Protein AF-A0A9E5BHM3-F1 (afdb_monomer)

Radius of gyration: 11.11 Å; Cα contacts (8 Å, |Δi|>4): 101; chains: 1; bounding box: 28×22×26 Å

Secondary structure (DSSP, 8-state):
--GGGHHHHHHHPPTT-EEEEEEEEHHHHHHHHHHHHHHHHHHHS-EEEEEEEETTEEEEEEEE-

Structure (mmCIF, N/CA/C/O backbone):
data_AF-A0A9E5BHM3-F1
#
_entry.id   AF-A0A9E5BHM3-F1
#
loop_
_atom_site.group_PDB
_atom_site.id
_atom_site.type_symbol
_atom_site.label_atom_id
_atom_site.label_alt_id
_atom_site.label_comp_id
_atom_site.label_asym_id
_atom_site.label_entity_id
_atom_site.label_seq_id
_atom_site.pdbx_PDB_ins_code
_atom_site.Cartn_x
_atom_site.Cartn_y
_atom_site.Cartn_z
_atom_site.occupancy
_atom_site.B_iso_or_equiv
_atom_site.auth_seq_id
_atom_site.auth_comp_id
_atom_site.auth_asym_id
_atom_site.auth_atom_id
_atom_site.pdbx_PDB_model_num
ATOM 1 N N . MET A 1 1 ? 2.308 2.467 -16.370 1.00 53.22 1 MET A N 1
ATOM 2 C CA . MET A 1 1 ? 0.939 2.924 -16.714 1.00 53.22 1 MET A CA 1
ATOM 3 C C . MET A 1 1 ? -0.055 2.337 -15.706 1.00 53.22 1 MET A C 1
ATOM 5 O O . MET A 1 1 ? -0.845 1.477 -16.046 1.00 53.22 1 MET A O 1
ATOM 9 N N . LEU A 1 2 ? 0.049 2.732 -14.434 1.00 59.88 2 LEU A N 1
ATOM 10 C CA . LEU A 1 2 ? -0.789 2.209 -13.334 1.00 59.88 2 LEU A CA 1
ATOM 11 C C . LEU A 1 2 ? -1.226 3.350 -12.399 1.00 59.88 2 LEU A C 1
ATOM 13 O O . LEU A 1 2 ? -2.341 3.354 -11.895 1.00 59.88 2 LEU A O 1
ATOM 17 N N . CYS A 1 3 ? -0.406 4.404 -12.306 1.00 65.88 3 CYS A N 1
ATOM 18 C CA . CYS A 1 3 ? -0.702 5.629 -11.563 1.00 65.88 3 CYS A CA 1
ATOM 19 C C . CYS A 1 3 ? -1.981 6.361 -12.010 1.00 65.88 3 CYS A C 1
ATOM 21 O O . CYS A 1 3 ? -2.569 7.073 -11.207 1.00 65.88 3 CYS A O 1
ATOM 23 N N . ILE A 1 4 ? -2.433 6.185 -13.260 1.00 78.06 4 ILE A N 1
ATOM 24 C CA . ILE A 1 4 ? -3.650 6.841 -13.775 1.00 78.06 4 ILE A CA 1
ATOM 25 C C . ILE A 1 4 ? -4.943 6.291 -13.156 1.00 78.06 4 ILE A C 1
ATOM 27 O O . ILE A 1 4 ? -5.945 6.992 -13.138 1.00 78.06 4 ILE A O 1
ATOM 31 N N . TYR A 1 5 ? -4.913 5.063 -12.629 1.00 79.81 5 TYR A N 1
ATOM 32 C CA . TYR A 1 5 ? -6.047 4.432 -11.946 1.00 79.81 5 TYR A CA 1
ATOM 33 C C . TYR A 1 5 ? -5.849 4.386 -10.429 1.00 79.81 5 TYR A C 1
ATOM 35 O O . TYR A 1 5 ? -6.593 3.698 -9.736 1.00 79.81 5 TYR A O 1
ATOM 43 N N . ALA A 1 6 ? -4.843 5.088 -9.898 1.00 81.44 6 ALA A N 1
ATOM 44 C CA . ALA A 1 6 ? -4.520 5.027 -8.478 1.00 81.44 6 ALA A CA 1
ATOM 45 C C . ALA A 1 6 ? -5.714 5.428 -7.604 1.00 81.44 6 ALA A C 1
ATOM 47 O O . ALA A 1 6 ? -5.995 4.741 -6.632 1.00 81.44 6 ALA A O 1
ATOM 48 N N . ASP A 1 7 ? -6.456 6.472 -7.976 1.00 84.00 7 ASP A N 1
ATOM 49 C CA . ASP A 1 7 ? -7.616 6.922 -7.201 1.00 84.00 7 ASP A CA 1
ATOM 50 C C . ASP A 1 7 ? -8.742 5.874 -7.167 1.00 84.00 7 ASP A C 1
ATOM 52 O O . ASP A 1 7 ? -9.223 5.535 -6.089 1.00 84.00 7 ASP A O 1
ATOM 56 N N . GLU A 1 8 ? -9.093 5.286 -8.314 1.00 86.19 8 GLU A N 1
ATOM 57 C CA . GLU A 1 8 ? -10.104 4.217 -8.410 1.00 86.19 8 GLU A CA 1
ATOM 58 C C . GLU A 1 8 ? -9.693 2.984 -7.589 1.00 86.19 8 GLU A C 1
ATOM 60 O O . GLU A 1 8 ? -10.490 2.420 -6.834 1.00 86.19 8 GLU A O 1
ATOM 65 N N . LEU A 1 9 ? -8.417 2.589 -7.683 1.00 85.31 9 LEU A N 1
ATOM 66 C CA . LEU A 1 9 ? -7.872 1.468 -6.921 1.00 85.31 9 LEU A CA 1
ATOM 67 C C . LEU A 1 9 ? -7.948 1.742 -5.418 1.00 85.31 9 LEU A C 1
ATOM 69 O O . LEU A 1 9 ? -8.440 0.898 -4.676 1.00 85.31 9 LEU A O 1
ATOM 73 N N . ILE A 1 10 ? -7.532 2.927 -4.974 1.00 87.00 10 ILE A N 1
ATOM 74 C CA . ILE A 1 10 ? -7.522 3.328 -3.561 1.00 87.00 10 ILE A CA 1
ATOM 75 C C . ILE A 1 10 ? -8.946 3.407 -2.991 1.00 87.00 10 ILE A C 1
ATOM 77 O O . ILE A 1 10 ? -9.182 2.973 -1.859 1.00 87.00 10 ILE A O 1
ATOM 81 N N . GLN A 1 11 ? -9.908 3.907 -3.769 1.00 86.56 11 GLN A N 1
ATOM 82 C CA . GLN A 1 11 ? -11.316 3.978 -3.367 1.00 86.56 11 GLN A CA 1
ATOM 83 C C . GLN A 1 11 ? -11.991 2.601 -3.316 1.00 86.56 11 GLN A C 1
ATOM 85 O O . GLN A 1 11 ? -12.904 2.397 -2.513 1.00 86.56 11 GLN A O 1
ATOM 90 N N . SER A 1 12 ? -11.522 1.637 -4.114 1.00 88.19 12 SER A N 1
ATOM 91 C CA . SER A 1 12 ? -12.054 0.268 -4.112 1.00 88.19 12 SER A CA 1
ATOM 92 C C . SER A 1 12 ? -11.699 -0.541 -2.851 1.00 88.19 12 SER A C 1
ATOM 94 O O . SER A 1 12 ? -12.353 -1.545 -2.552 1.00 88.19 12 SER A O 1
ATOM 96 N N . ILE A 1 13 ? -10.697 -0.108 -2.073 1.00 87.38 13 ILE A N 1
ATOM 97 C CA . ILE A 1 13 ? -10.230 -0.830 -0.883 1.00 87.38 13 ILE A CA 1
ATOM 98 C C . ILE A 1 13 ? -11.077 -0.472 0.332 1.00 87.38 13 ILE A C 1
ATOM 100 O O . ILE A 1 13 ? -11.114 0.673 0.780 1.00 87.38 13 ILE A O 1
ATOM 104 N N . LYS A 1 14 ? -11.720 -1.476 0.931 1.00 86.38 14 LYS A N 1
ATOM 105 C CA . LYS A 1 14 ? -12.473 -1.322 2.185 1.00 86.38 14 LYS A CA 1
ATOM 106 C C . LYS A 1 14 ? -11.538 -1.070 3.381 1.00 86.38 14 LYS A C 1
ATOM 108 O O . LYS A 1 14 ? -10.380 -1.480 3.330 1.00 86.38 14 LYS A O 1
ATOM 113 N N . PRO A 1 15 ? -12.012 -0.437 4.470 1.00 86.06 15 PRO A N 1
ATOM 114 C CA . PRO A 1 15 ? -11.260 -0.361 5.727 1.00 86.06 15 PRO A CA 1
ATOM 115 C C . PRO A 1 15 ? -10.796 -1.755 6.182 1.00 86.06 15 PRO A C 1
ATOM 117 O O . PRO A 1 15 ? -11.601 -2.686 6.177 1.00 86.06 15 PRO A O 1
ATOM 120 N N . GLY A 1 16 ? -9.514 -1.909 6.525 1.00 86.12 16 GLY A N 1
ATOM 121 C CA . GLY A 1 16 ? -8.891 -3.209 6.820 1.00 86.12 16 GLY A CA 1
ATOM 122 C C . GLY A 1 16 ? -8.441 -4.006 5.588 1.00 86.12 16 GLY A C 1
ATOM 123 O O . GLY A 1 16 ? -7.934 -5.117 5.726 1.00 86.12 16 GLY A O 1
ATOM 124 N N . GLY A 1 17 ? -8.641 -3.472 4.381 1.00 88.06 17 GLY A N 1
ATOM 125 C CA . GLY A 1 17 ? -8.170 -4.061 3.133 1.00 88.06 17 GLY A CA 1
ATOM 126 C C . GLY A 1 17 ? -6.713 -3.717 2.820 1.00 88.06 17 GLY A C 1
ATOM 127 O O . GLY A 1 17 ? -6.118 -2.807 3.400 1.00 88.06 17 GLY A O 1
ATOM 128 N N . VAL A 1 18 ? -6.153 -4.449 1.859 1.00 88.69 18 VAL A N 1
ATOM 129 C CA . VAL A 1 18 ? -4.756 -4.310 1.436 1.00 88.69 18 VAL A CA 1
ATOM 130 C C . VAL A 1 18 ? -4.703 -4.110 -0.071 1.00 88.69 18 VAL A C 1
ATOM 132 O O . VAL A 1 18 ? -5.310 -4.874 -0.823 1.00 88.69 18 VAL A O 1
ATOM 135 N N . LEU A 1 19 ? -3.967 -3.091 -0.507 1.00 89.69 19 LEU A N 1
ATOM 136 C CA . LEU A 1 19 ? -3.640 -2.852 -1.906 1.00 89.69 19 LEU A CA 1
ATOM 137 C C . LEU A 1 19 ? -2.233 -3.379 -2.175 1.00 89.69 19 LEU A C 1
ATOM 139 O O . LEU A 1 19 ? -1.264 -2.801 -1.695 1.00 89.69 19 LEU A O 1
ATOM 143 N N . VAL A 1 20 ? -2.119 -4.458 -2.946 1.00 88.38 20 VAL A N 1
ATOM 144 C CA . VAL A 1 20 ? -0.824 -5.026 -3.340 1.00 88.38 20 VAL A CA 1
ATOM 145 C C . VAL A 1 20 ? -0.561 -4.708 -4.806 1.00 88.38 20 VAL A C 1
ATOM 147 O O . VAL A 1 20 ? -1.332 -5.094 -5.684 1.00 88.38 20 VAL A O 1
ATOM 150 N N . LEU A 1 21 ? 0.538 -4.010 -5.064 1.00 87.56 21 LEU A N 1
ATOM 151 C CA . LEU A 1 21 ? 1.043 -3.686 -6.390 1.00 87.56 21 LEU A CA 1
ATOM 152 C C . LEU A 1 21 ? 2.288 -4.535 -6.641 1.00 87.56 21 LEU A 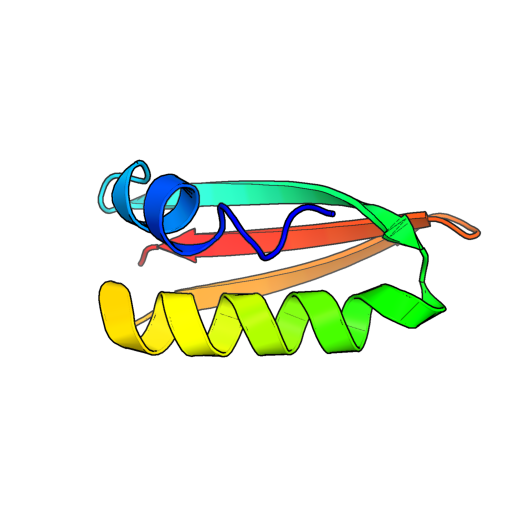C 1
ATOM 154 O O . LEU A 1 21 ? 3.310 -4.351 -5.990 1.00 87.56 21 LEU A O 1
ATOM 158 N N . SER A 1 22 ? 2.193 -5.475 -7.576 1.00 84.56 22 SER A N 1
ATOM 159 C CA . SER A 1 22 ? 3.292 -6.360 -7.974 1.00 84.56 22 SER A CA 1
ATOM 160 C C . SER A 1 22 ? 3.743 -6.050 -9.404 1.00 84.56 22 SER A C 1
ATOM 162 O O . SER A 1 22 ? 3.003 -5.433 -10.172 1.00 84.56 22 SER A O 1
ATOM 164 N N . GLY A 1 23 ? 4.952 -6.484 -9.767 1.00 83.69 23 GLY A N 1
ATOM 165 C CA . GLY A 1 23 ? 5.516 -6.287 -11.105 1.00 83.69 23 GLY A CA 1
ATOM 166 C C . GLY A 1 23 ? 6.131 -4.904 -11.311 1.00 83.69 23 GLY A C 1
ATOM 167 O O . GLY A 1 23 ? 6.173 -4.409 -12.436 1.00 83.69 23 GLY A O 1
ATOM 168 N N . ILE A 1 24 ? 6.587 -4.266 -10.232 1.00 85.38 24 ILE A N 1
ATOM 169 C CA . ILE A 1 24 ? 7.290 -2.986 -10.289 1.00 85.38 24 ILE A CA 1
ATOM 170 C C . ILE A 1 24 ? 8.782 -3.285 -10.482 1.00 85.38 24 ILE A C 1
ATOM 172 O O . ILE A 1 24 ? 9.300 -4.254 -9.935 1.00 85.38 24 ILE A O 1
ATOM 176 N N . LEU A 1 25 ? 9.494 -2.497 -11.288 1.00 85.31 25 LEU A N 1
ATOM 177 C CA . LEU A 1 25 ? 10.955 -2.589 -11.336 1.00 85.31 25 LEU A CA 1
ATOM 178 C C . LEU A 1 25 ? 11.531 -1.945 -10.074 1.00 85.31 25 LEU A C 1
ATOM 180 O O . LEU A 1 25 ? 11.070 -0.883 -9.665 1.00 85.31 25 LEU A O 1
ATOM 184 N N . ILE A 1 26 ? 12.585 -2.517 -9.488 1.00 84.94 26 ILE A N 1
ATOM 185 C CA . ILE A 1 26 ? 13.210 -1.982 -8.258 1.00 84.94 26 ILE A CA 1
ATOM 186 C C . ILE A 1 26 ? 13.499 -0.477 -8.332 1.00 84.94 26 ILE A C 1
ATOM 188 O O . ILE A 1 26 ? 13.194 0.264 -7.404 1.00 84.94 26 ILE A O 1
ATOM 192 N N . LYS A 1 27 ? 14.017 -0.011 -9.472 1.00 85.69 27 LYS A N 1
ATOM 193 C CA . LYS A 1 27 ? 14.322 1.407 -9.725 1.00 85.69 27 LYS A CA 1
ATOM 194 C C . LYS A 1 27 ? 13.094 2.329 -9.703 1.00 85.69 27 LYS A C 1
ATOM 196 O O . LYS A 1 27 ? 13.241 3.525 -9.498 1.00 85.69 27 LYS A O 1
ATOM 201 N N . GLU A 1 28 ? 11.901 1.787 -9.935 1.00 84.31 28 GLU A N 1
ATOM 202 C CA . GLU A 1 28 ? 10.624 2.510 -9.923 1.00 84.31 28 GLU A CA 1
ATOM 203 C C . GLU A 1 28 ? 9.854 2.304 -8.609 1.00 84.31 28 GLU A C 1
ATOM 205 O O . GLU A 1 28 ? 8.877 3.009 -8.356 1.00 84.31 28 GLU A O 1
ATOM 210 N N . GLN A 1 29 ? 10.292 1.371 -7.754 1.00 85.12 29 GLN A N 1
ATOM 211 C CA . GLN A 1 29 ? 9.608 1.019 -6.511 1.00 85.12 29 GLN A CA 1
ATOM 212 C C . GLN A 1 29 ? 9.423 2.224 -5.600 1.00 85.12 29 GLN A C 1
ATOM 214 O O . GLN A 1 29 ? 8.324 2.438 -5.103 1.00 85.12 29 GLN A O 1
ATOM 219 N N . GLU A 1 30 ? 10.482 3.003 -5.380 1.00 85.50 30 GLU A N 1
ATOM 220 C CA . GLU A 1 30 ? 10.444 4.158 -4.485 1.00 85.50 30 GLU A CA 1
ATOM 221 C C . GLU A 1 30 ? 9.417 5.185 -4.967 1.00 85.50 30 GLU A C 1
ATOM 223 O O . GLU A 1 30 ? 8.523 5.569 -4.217 1.00 85.50 30 GLU A O 1
ATOM 228 N N . THR A 1 31 ? 9.452 5.521 -6.258 1.00 87.19 31 THR A N 1
ATOM 229 C CA . THR A 1 31 ? 8.508 6.461 -6.869 1.00 87.19 31 THR A CA 1
ATOM 230 C C . THR A 1 31 ? 7.064 5.968 -6.788 1.00 87.19 31 THR A C 1
ATOM 232 O O . THR A 1 31 ? 6.169 6.744 -6.453 1.00 87.19 31 THR A O 1
ATOM 235 N N . VAL A 1 32 ? 6.812 4.684 -7.074 1.00 86.81 32 VAL A N 1
ATOM 236 C CA . VAL A 1 32 ? 5.461 4.104 -6.984 1.00 86.81 32 VAL A CA 1
ATOM 237 C C . VAL A 1 32 ? 4.991 4.070 -5.531 1.00 86.81 32 VAL A C 1
ATOM 239 O O . VAL A 1 32 ? 3.857 4.458 -5.246 1.00 86.81 32 VAL A O 1
ATOM 242 N N . ARG A 1 33 ? 5.864 3.664 -4.606 1.00 88.31 33 ARG A N 1
ATOM 243 C CA . ARG A 1 33 ? 5.587 3.615 -3.170 1.00 88.31 33 ARG A CA 1
ATOM 244 C C . ARG A 1 33 ? 5.207 4.989 -2.642 1.00 88.31 33 ARG A C 1
ATOM 246 O O . ARG A 1 33 ? 4.159 5.102 -2.018 1.00 88.31 33 ARG A O 1
ATOM 253 N N . ASP A 1 34 ? 5.997 6.022 -2.917 1.00 88.94 34 ASP A N 1
ATOM 254 C CA . ASP A 1 34 ? 5.722 7.374 -2.424 1.00 88.94 34 ASP A CA 1
ATOM 255 C C . ASP A 1 34 ? 4.463 7.975 -3.066 1.00 88.94 34 ASP A C 1
ATOM 257 O O . ASP A 1 34 ? 3.656 8.596 -2.370 1.00 88.94 34 ASP A O 1
ATOM 261 N N . PHE A 1 35 ? 4.227 7.725 -4.360 1.00 89.12 35 PHE A N 1
ATOM 262 C CA . PHE A 1 35 ? 3.015 8.180 -5.049 1.00 89.12 35 PHE A CA 1
ATOM 263 C C . PHE A 1 35 ? 1.740 7.563 -4.457 1.00 89.12 35 PHE A C 1
ATOM 265 O O . PHE A 1 35 ? 0.789 8.281 -4.132 1.00 89.12 35 PHE A O 1
ATOM 272 N N . PHE A 1 36 ? 1.714 6.238 -4.283 1.00 87.94 36 PHE A N 1
ATOM 273 C CA . PHE A 1 36 ? 0.564 5.554 -3.692 1.00 87.94 36 PHE A CA 1
ATOM 274 C C . PHE A 1 36 ? 0.437 5.846 -2.197 1.00 87.94 36 PHE A C 1
ATOM 276 O O . PHE A 1 36 ? -0.676 6.054 -1.727 1.00 87.94 36 PHE A O 1
ATOM 283 N N . ALA A 1 37 ? 1.539 5.946 -1.451 1.00 88.38 37 ALA A N 1
ATOM 284 C CA . ALA A 1 37 ? 1.500 6.290 -0.032 1.00 88.38 37 ALA A CA 1
ATOM 285 C C . ALA A 1 37 ? 0.909 7.686 0.201 1.00 88.38 37 ALA A C 1
ATOM 287 O O . ALA A 1 37 ? 0.076 7.847 1.093 1.00 88.38 37 ALA A O 1
ATOM 288 N N . ALA A 1 38 ? 1.281 8.679 -0.615 1.00 89.94 38 ALA A N 1
ATOM 289 C CA . ALA A 1 38 ? 0.721 10.026 -0.532 1.00 89.94 38 ALA A CA 1
ATOM 290 C C . ALA A 1 38 ? -0.795 10.028 -0.786 1.00 89.94 38 ALA A C 1
ATOM 292 O O . ALA A 1 38 ? -1.553 10.556 0.031 1.00 89.94 38 ALA A O 1
ATOM 293 N N . LYS A 1 39 ? -1.252 9.369 -1.860 1.00 89.06 39 LYS A N 1
ATOM 294 C CA . LYS A 1 39 ? -2.686 9.274 -2.182 1.00 89.06 39 LYS A CA 1
ATOM 295 C C . LYS A 1 39 ? -3.477 8.457 -1.160 1.00 89.06 39 LYS A C 1
ATOM 297 O O . LYS A 1 39 ? -4.565 8.865 -0.760 1.00 89.06 39 LYS A O 1
ATOM 302 N N . CYS A 1 40 ? -2.935 7.338 -0.682 1.00 88.06 40 CYS A N 1
ATOM 303 C CA . CYS A 1 40 ? -3.568 6.544 0.369 1.00 88.06 40 CYS A CA 1
ATOM 304 C C . CYS A 1 40 ? -3.650 7.319 1.683 1.00 88.06 40 CYS A C 1
ATOM 306 O O . CYS A 1 40 ? -4.655 7.225 2.377 1.00 88.06 40 CYS A O 1
ATOM 308 N N . LYS A 1 41 ? -2.638 8.120 2.029 1.00 88.25 41 LYS A N 1
ATOM 309 C CA . LYS A 1 41 ? -2.683 8.974 3.221 1.00 88.25 41 LYS A CA 1
ATOM 310 C C . LYS A 1 41 ? -3.757 10.056 3.105 1.00 88.25 41 LYS A C 1
ATOM 312 O O . LYS A 1 41 ? -4.436 10.329 4.088 1.00 88.25 41 LYS A O 1
ATOM 317 N N . GLU A 1 42 ? -3.946 10.630 1.920 1.00 88.62 42 GLU A N 1
ATOM 318 C CA . GLU A 1 42 ? -5.016 11.600 1.664 1.00 88.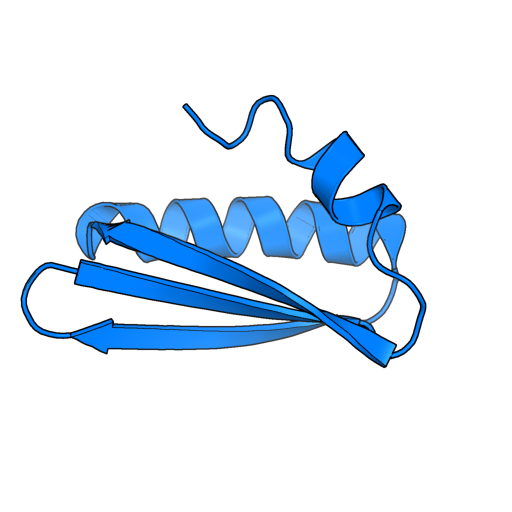62 42 GLU A CA 1
ATOM 319 C C . GLU A 1 42 ? -6.412 10.955 1.738 1.00 88.62 42 GLU A C 1
ATOM 321 O O . GLU A 1 42 ? -7.316 11.507 2.361 1.00 88.62 42 GLU A O 1
ATOM 326 N N . SER A 1 43 ? -6.581 9.759 1.164 1.00 87.25 43 SER A N 1
ATOM 327 C CA . SER A 1 43 ? -7.882 9.078 1.087 1.00 87.25 43 SER A CA 1
ATOM 328 C C . SER A 1 43 ? -8.267 8.309 2.360 1.00 87.25 43 SER A C 1
ATOM 330 O O . SER A 1 43 ? -9.433 8.287 2.756 1.00 87.25 43 SER A O 1
ATOM 332 N N . TRP A 1 44 ? -7.307 7.642 3.001 1.00 87.06 44 TRP A N 1
ATOM 333 C CA . TRP A 1 44 ? -7.533 6.748 4.143 1.00 87.06 44 TRP A CA 1
ATOM 334 C C . TRP A 1 44 ? -7.104 7.359 5.482 1.00 87.06 44 TRP A C 1
ATOM 336 O O . TRP A 1 44 ? -7.516 6.872 6.532 1.00 87.06 44 TRP A O 1
ATOM 346 N N . GLY A 1 45 ? -6.287 8.416 5.471 1.00 84.31 45 GLY A N 1
ATOM 347 C CA . GLY A 1 45 ? -5.731 9.051 6.667 1.00 84.31 45 GLY A CA 1
ATOM 348 C C . GLY A 1 45 ? -4.530 8.296 7.240 1.00 84.31 45 GLY A C 1
ATOM 349 O O . GLY A 1 45 ? -3.422 8.837 7.291 1.00 84.31 45 GLY A O 1
ATOM 350 N N . LYS A 1 46 ? -4.734 7.042 7.663 1.00 83.94 46 LYS A N 1
ATOM 351 C CA . LYS A 1 46 ? -3.681 6.165 8.193 1.00 83.94 46 LYS A CA 1
ATOM 352 C C . LYS A 1 46 ? -3.435 5.004 7.230 1.00 83.94 46 LYS A C 1
ATOM 354 O O . LYS A 1 46 ? -4.358 4.331 6.784 1.00 83.94 46 LYS A O 1
ATOM 359 N N . VAL A 1 47 ? -2.172 4.808 6.871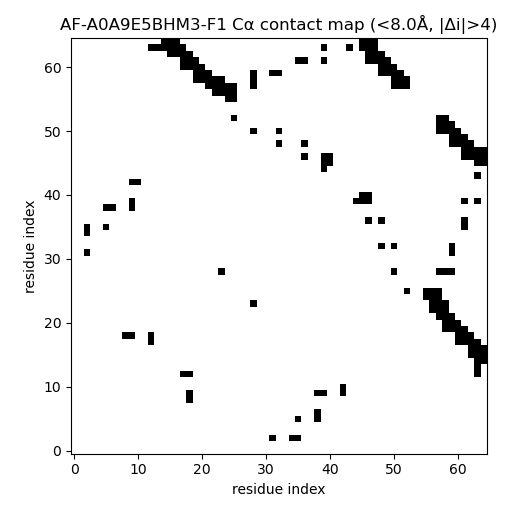 1.00 87.50 47 VAL A N 1
ATOM 360 C CA . VAL A 1 47 ? -1.749 3.760 5.944 1.00 87.50 47 VAL A CA 1
ATOM 361 C C . VAL A 1 47 ? -0.408 3.213 6.402 1.00 87.50 47 VAL A C 1
ATOM 363 O O . VAL A 1 47 ? 0.480 3.981 6.779 1.00 87.50 47 VAL A O 1
ATOM 366 N N . GLU A 1 48 ? -0.272 1.896 6.380 1.00 89.06 48 GLU A N 1
ATOM 367 C CA . GLU A 1 48 ? 1.013 1.221 6.542 1.00 89.06 48 GLU A CA 1
ATOM 368 C C . GLU A 1 48 ? 1.497 0.751 5.172 1.00 89.06 48 GLU A C 1
ATOM 370 O O . GLU A 1 48 ? 0.697 0.348 4.329 1.00 89.06 48 GLU A O 1
ATOM 375 N N . VAL A 1 49 ? 2.796 0.872 4.916 1.00 88.56 49 VAL A N 1
ATOM 376 C CA . VAL A 1 49 ? 3.379 0.605 3.601 1.00 88.56 49 VAL A CA 1
ATOM 377 C C . VAL A 1 49 ? 4.519 -0.382 3.768 1.00 88.56 49 VAL A C 1
ATOM 379 O O . VAL A 1 49 ? 5.500 -0.072 4.439 1.00 88.56 49 VAL A O 1
ATOM 382 N N 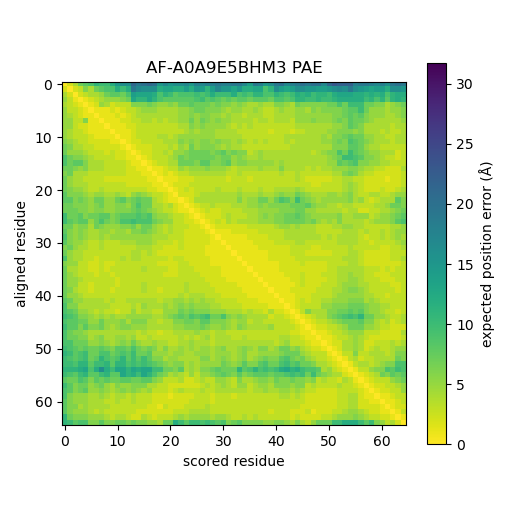. ASP A 1 50 ? 4.390 -1.538 3.130 1.00 88.12 50 ASP A N 1
ATOM 383 C CA . ASP A 1 50 ? 5.437 -2.548 3.008 1.00 88.12 50 ASP A CA 1
ATOM 384 C C . ASP A 1 50 ? 5.947 -2.559 1.565 1.00 88.12 50 ASP A C 1
ATOM 386 O O . ASP A 1 50 ? 5.200 -2.315 0.613 1.00 88.12 50 ASP A O 1
ATOM 390 N N . GLY A 1 51 ? 7.236 -2.809 1.390 1.00 84.19 51 GLY A N 1
ATOM 391 C CA . GLY A 1 51 ? 7.850 -2.883 0.074 1.00 84.19 51 GLY A CA 1
ATOM 392 C C . GLY A 1 51 ? 8.885 -3.986 0.060 1.00 84.19 51 GLY A C 1
ATOM 393 O O . GLY A 1 51 ? 9.830 -3.948 0.847 1.00 84.19 51 GLY A O 1
ATOM 394 N N . ARG A 1 52 ? 8.725 -4.952 -0.840 1.00 84.38 52 ARG A N 1
ATOM 395 C CA . ARG A 1 52 ? 9.642 -6.086 -0.957 1.00 84.38 52 ARG A CA 1
ATOM 396 C C . ARG A 1 52 ? 10.301 -6.094 -2.317 1.00 84.38 52 ARG A C 1
ATOM 398 O O . ARG A 1 52 ? 9.760 -5.610 -3.308 1.00 84.38 52 ARG A O 1
ATOM 405 N N . THR A 1 53 ? 11.510 -6.629 -2.341 1.00 84.00 53 THR A N 1
ATOM 406 C CA . THR A 1 53 ? 12.333 -6.730 -3.538 1.00 84.00 53 THR A CA 1
ATOM 407 C C . THR A 1 53 ? 12.700 -8.186 -3.778 1.00 84.00 53 THR A C 1
ATOM 409 O O . THR A 1 53 ? 13.031 -8.930 -2.855 1.00 84.00 53 THR A O 1
ATOM 412 N N . MET A 1 54 ? 12.620 -8.605 -5.036 1.00 80.88 54 MET A N 1
ATOM 413 C CA . MET A 1 54 ? 12.949 -9.945 -5.498 1.00 80.88 54 MET A CA 1
ATOM 414 C C . MET A 1 54 ? 13.717 -9.849 -6.821 1.00 80.88 54 MET A C 1
ATOM 416 O O . MET A 1 54 ? 13.141 -9.772 -7.907 1.00 80.88 54 MET A O 1
ATOM 420 N N . GLY A 1 55 ? 15.048 -9.867 -6.728 1.00 85.50 55 GLY A N 1
ATOM 421 C CA . GLY A 1 55 ? 15.924 -9.740 -7.893 1.00 85.50 55 GLY A CA 1
ATOM 422 C C . GLY 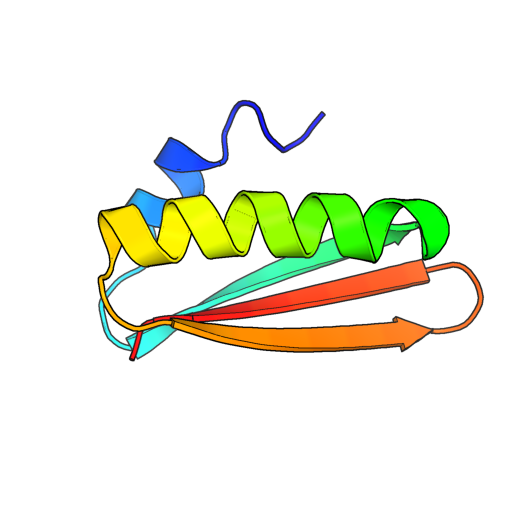A 1 55 ? 15.837 -8.343 -8.503 1.00 85.50 55 GLY A C 1
ATOM 423 O O . GLY A 1 55 ? 16.278 -7.388 -7.882 1.00 85.50 55 GLY A O 1
ATOM 424 N N . GLU A 1 56 ? 15.280 -8.228 -9.709 1.00 83.38 56 GLU A N 1
ATOM 425 C CA . GLU A 1 56 ? 15.057 -6.950 -10.412 1.00 83.38 56 GLU A CA 1
ATOM 426 C C . GLU A 1 56 ? 13.629 -6.408 -10.233 1.00 83.38 56 GLU A C 1
ATOM 428 O O . GLU A 1 56 ? 13.323 -5.270 -10.608 1.00 83.38 56 GLU A O 1
ATOM 433 N N . TRP A 1 57 ? 12.760 -7.225 -9.641 1.00 86.00 57 TRP A N 1
ATOM 434 C CA . TRP A 1 57 ? 11.351 -6.938 -9.433 1.00 86.00 57 TRP A CA 1
ATOM 435 C C . TRP A 1 57 ? 11.093 -6.542 -7.988 1.00 86.00 57 TRP A C 1
ATOM 437 O O . TRP A 1 57 ? 11.824 -6.916 -7.071 1.00 86.00 57 TRP A O 1
ATOM 447 N N . SER A 1 58 ? 10.031 -5.789 -7.781 1.00 87.12 58 SER A N 1
ATOM 448 C CA . SER A 1 58 ? 9.564 -5.373 -6.475 1.00 87.12 58 SER A CA 1
ATOM 449 C C . SER A 1 58 ? 8.046 -5.376 -6.409 1.00 87.12 58 SER A C 1
ATOM 451 O O . SER A 1 58 ? 7.331 -5.313 -7.421 1.00 87.12 58 SER A O 1
ATOM 453 N N . ASP A 1 59 ? 7.564 -5.460 -5.179 1.00 88.38 59 ASP A N 1
ATOM 454 C CA . ASP A 1 59 ? 6.174 -5.265 -4.823 1.00 88.38 59 ASP A CA 1
ATOM 455 C C . ASP A 1 59 ? 6.047 -4.188 -3.743 1.00 88.38 59 ASP A C 1
ATOM 457 O O . ASP A 1 59 ? 6.974 -3.901 -2.978 1.00 88.38 59 ASP A O 1
ATOM 461 N N . VAL A 1 60 ? 4.889 -3.538 -3.742 1.00 88.50 60 VAL A N 1
ATOM 462 C CA . VAL A 1 60 ? 4.493 -2.540 -2.754 1.00 88.50 60 VAL A CA 1
ATOM 463 C C . VAL A 1 60 ? 3.117 -2.931 -2.239 1.00 88.50 60 VAL A C 1
ATOM 465 O O . VAL A 1 60 ? 2.166 -3.029 -3.014 1.00 88.50 60 VAL A O 1
ATOM 468 N N . ALA A 1 61 ? 2.999 -3.131 -0.934 1.00 89.62 61 ALA A N 1
ATOM 469 C CA . ALA A 1 61 ? 1.738 -3.388 -0.259 1.00 89.62 61 ALA A CA 1
ATOM 470 C C . ALA A 1 61 ? 1.364 -2.184 0.612 1.00 89.62 61 ALA A C 1
ATOM 472 O O . ALA A 1 61 ? 2.156 -1.73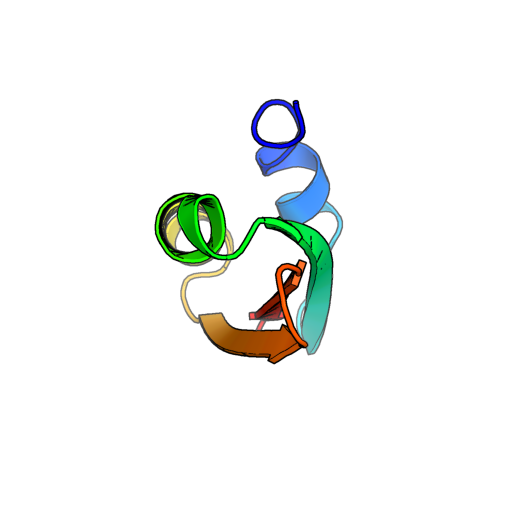0 1.433 1.00 89.62 61 ALA A O 1
ATOM 473 N N . LEU A 1 62 ? 0.151 -1.660 0.439 1.00 89.69 62 LEU A N 1
ATOM 474 C C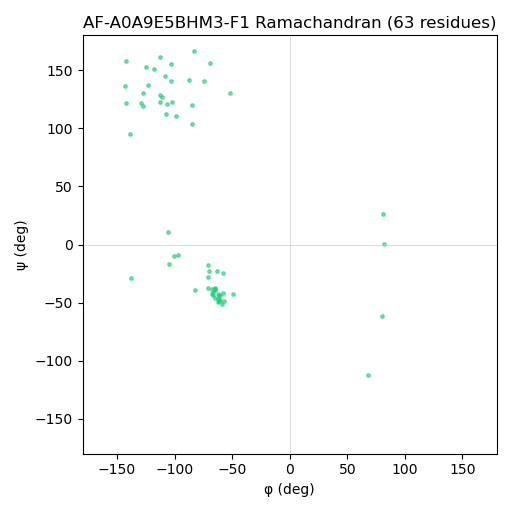A . LEU A 1 62 ? -0.413 -0.599 1.270 1.00 89.69 62 LEU A CA 1
ATOM 475 C C . LEU A 1 62 ? -1.592 -1.153 2.066 1.00 89.69 62 LEU A C 1
ATOM 477 O O . LEU A 1 62 ? -2.563 -1.651 1.495 1.00 89.69 62 LEU A O 1
ATOM 481 N N . PHE A 1 63 ? -1.518 -1.043 3.384 1.00 88.31 63 PHE A N 1
ATOM 482 C CA . PHE A 1 63 ? -2.515 -1.538 4.322 1.00 88.31 63 PHE A CA 1
ATOM 483 C C . PHE A 1 63 ? -3.362 -0.375 4.824 1.00 88.31 63 PHE A C 1
ATOM 485 O O . PHE A 1 63 ? -2.841 0.595 5.383 1.00 88.31 63 PHE A O 1
ATOM 492 N N . ARG A 1 64 ? -4.679 -0.477 4.631 1.00 88.38 64 ARG A N 1
ATOM 493 C CA . ARG A 1 64 ? -5.640 0.497 5.144 1.00 88.38 64 ARG A CA 1
ATOM 494 C C . ARG A 1 64 ? -5.996 0.147 6.589 1.00 88.38 64 ARG A C 1
ATOM 496 O O . A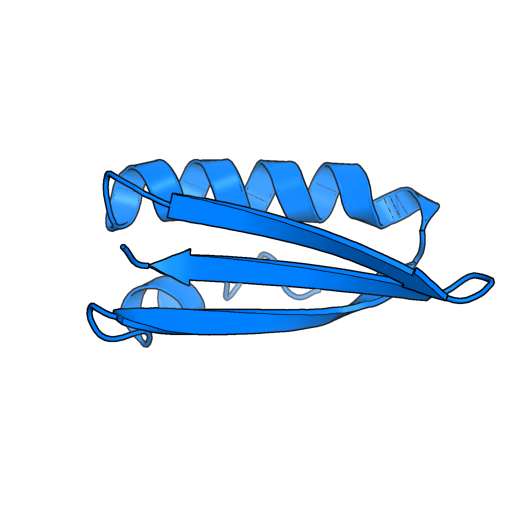RG A 1 64 ? -6.791 -0.770 6.804 1.00 88.38 64 ARG A O 1
ATOM 503 N N . ILE A 1 65 ? -5.436 0.888 7.547 1.00 81.25 65 ILE A N 1
ATOM 504 C CA . ILE A 1 65 ? -5.600 0.666 8.998 1.00 81.25 65 ILE A CA 1
ATOM 505 C C . ILE A 1 65 ? -6.336 1.803 9.703 1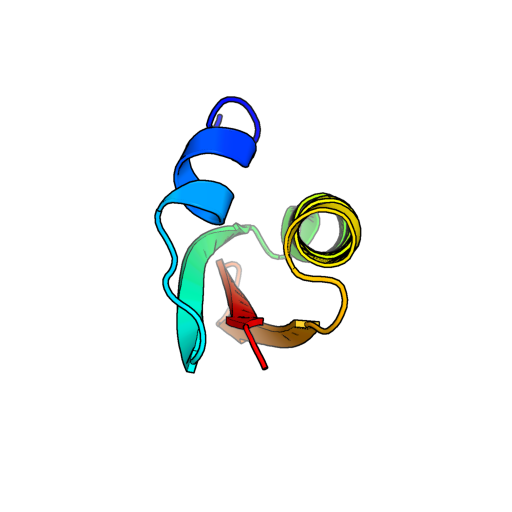.00 81.25 65 ILE A C 1
ATOM 507 O O . ILE A 1 65 ? -6.250 2.958 9.233 1.00 81.25 65 ILE A O 1
#

Solvent-accessible surface area (backbone atoms only — not comparable to full-atom values): 3794 Å² total; per-residue (Å²): 144,59,77,90,48,43,67,63,55,59,69,69,52,54,90,74,31,72,52,75,48,69,86,35,45,51,92,48,38,63,61,52,46,53,54,51,48,53,52,39,32,72,75,58,62,40,63,49,78,50,73,51,77,58,91,67,34,19,36,38,37,39,36,36,97

Foldseek 3Di:
DCLVCLLVQLVPADAQGKDKDWFAFPVCQVVVQVSSVVNNCVVQVDWDWDKDDDPRIIMIMIGRD

Sequence (65 aa):
MLCIYADELIQSIKPGGVLVLSGILIKEQETVRDFFAAKCKESWGKVEVDGRTMGEWSDVALFRI

Mean predicted aligned error: 4.56 Å

pLDDT: mean 85.14, std 6.23, range [53.22, 89.94]

Nearest PDB structures (foldseek):
  5o6i-assembly3_K  TM=6.361E-01  e=2.909E-01  Desulfurococcus mucosus
  5o6i-assembly1_A  TM=6.421E-01  e=2.909E-01  Desulfurococcus mucosus
  2vs7-assembly2_D  TM=6.238E-01  e=2.909E-01  Desulfurococcus mucosus
  8fg6-assembly1_B  TM=5.415E-01  e=4.346E-01  synthetic construct
  7b5c-assembly1_A  TM=4.738E-01  e=6.746E+00  Mus musculus